Protein AF-A0A926GEJ5-F1 (afdb_monomer_lite)

pLDDT: mean 74.88, std 19.46, range [29.36, 96.56]

Radius of gyration: 25.31 Å; chains: 1; bounding box: 66×84×63 Å

Structure (mmCIF, N/CA/C/O backbone):
data_AF-A0A926GEJ5-F1
#
_entry.id   AF-A0A926GEJ5-F1
#
loop_
_atom_site.group_PDB
_atom_site.id
_atom_site.type_symbol
_atom_site.label_atom_id
_atom_site.label_alt_id
_atom_site.label_comp_id
_atom_site.label_asym_id
_atom_site.label_entity_id
_atom_site.label_seq_id
_atom_site.pdbx_PDB_ins_code
_atom_site.Cartn_x
_atom_site.Cartn_y
_atom_site.Cartn_z
_atom_site.occupancy
_atom_site.B_iso_or_equiv
_atom_site.auth_seq_id
_atom_site.auth_comp_id
_atom_site.auth_asym_id
_atom_site.auth_atom_id
_atom_site.pdbx_PDB_model_num
ATOM 1 N N . MET A 1 1 ? 44.994 68.446 -45.455 1.00 39.69 1 MET A N 1
ATOM 2 C CA . MET A 1 1 ? 44.021 68.054 -44.410 1.00 39.69 1 MET A CA 1
ATOM 3 C C . MET A 1 1 ? 43.366 66.765 -44.898 1.00 39.69 1 MET A C 1
ATOM 5 O O . MET A 1 1 ? 42.563 66.841 -45.810 1.00 39.69 1 MET A O 1
ATOM 9 N N . ILE A 1 2 ? 43.992 65.594 -44.738 1.00 43.41 2 ILE A N 1
ATOM 10 C CA . ILE A 1 2 ? 44.041 64.672 -43.577 1.00 43.41 2 ILE A CA 1
ATOM 11 C C . ILE A 1 2 ? 42.650 64.232 -43.103 1.00 43.41 2 ILE A C 1
ATOM 13 O O . ILE A 1 2 ? 41.919 65.027 -42.527 1.00 43.41 2 ILE A O 1
ATOM 17 N N . GLY A 1 3 ? 42.368 62.938 -43.282 1.00 40.62 3 GLY A N 1
ATOM 18 C CA . GLY A 1 3 ? 41.275 62.212 -42.636 1.00 40.62 3 GLY A CA 1
ATOM 19 C C . GLY A 1 3 ? 41.154 60.785 -43.173 1.00 40.62 3 GLY A C 1
ATOM 20 O O . GLY A 1 3 ? 40.282 60.521 -43.989 1.00 40.62 3 GLY A O 1
ATOM 21 N N . ARG A 1 4 ? 42.077 59.890 -42.778 1.00 52.66 4 ARG A N 1
ATOM 22 C CA . ARG A 1 4 ? 42.023 58.444 -43.068 1.00 52.66 4 ARG A CA 1
ATOM 23 C C . ARG A 1 4 ? 41.157 57.738 -42.029 1.00 52.66 4 ARG A C 1
ATOM 25 O O . ARG A 1 4 ? 41.288 57.996 -40.836 1.00 52.66 4 ARG A O 1
ATOM 32 N N . GLU A 1 5 ? 40.338 56.822 -42.523 1.00 52.31 5 GLU A N 1
ATOM 33 C CA . GLU A 1 5 ? 39.535 55.863 -41.773 1.00 52.31 5 GLU A CA 1
ATOM 34 C C . GLU A 1 5 ? 40.408 54.879 -40.976 1.00 52.31 5 GLU A C 1
ATOM 36 O O . GLU A 1 5 ? 41.419 54.385 -41.482 1.00 52.31 5 GLU A O 1
ATOM 41 N N . ILE A 1 6 ? 39.992 54.563 -39.745 1.00 60.97 6 ILE A N 1
ATOM 42 C CA . ILE A 1 6 ? 40.449 53.400 -38.973 1.00 60.97 6 ILE A CA 1
ATOM 43 C C . ILE A 1 6 ? 39.214 52.784 -38.318 1.00 60.97 6 ILE A C 1
ATOM 45 O O . ILE A 1 6 ? 38.405 53.474 -37.698 1.00 60.97 6 ILE A O 1
ATOM 49 N N . GLY A 1 7 ? 39.060 51.482 -38.540 1.00 42.62 7 GLY A N 1
ATOM 50 C CA . GLY A 1 7 ? 37.878 50.710 -38.217 1.00 42.62 7 GLY A CA 1
ATOM 51 C C . GLY A 1 7 ? 37.821 50.163 -36.792 1.00 42.62 7 GLY A C 1
ATOM 52 O O . GLY A 1 7 ? 38.824 50.034 -36.100 1.00 42.62 7 GLY A O 1
ATOM 53 N N . TRP A 1 8 ? 36.585 49.821 -36.431 1.00 43.28 8 TRP A N 1
ATOM 54 C CA . TRP A 1 8 ? 36.134 48.571 -35.815 1.00 43.28 8 TRP A CA 1
ATOM 55 C C . TRP A 1 8 ? 36.928 47.985 -34.640 1.00 43.28 8 TRP A C 1
ATOM 57 O O . TRP A 1 8 ? 37.948 47.327 -34.813 1.00 43.28 8 TRP A O 1
ATOM 67 N N . GLY A 1 9 ? 36.259 48.004 -33.483 1.00 43.53 9 GLY A N 1
ATOM 68 C CA . GLY A 1 9 ? 36.080 46.790 -32.687 1.00 43.53 9 GLY A CA 1
ATOM 69 C C . GLY A 1 9 ? 36.711 46.815 -31.300 1.00 43.53 9 GLY A C 1
ATOM 70 O O . GLY A 1 9 ? 37.915 46.654 -31.176 1.00 43.53 9 GLY A O 1
ATOM 71 N N . ALA A 1 10 ? 35.872 46.918 -30.264 1.00 49.03 10 ALA A N 1
ATOM 72 C CA . ALA A 1 10 ? 35.869 45.988 -29.126 1.00 49.03 10 ALA A CA 1
ATOM 73 C C . ALA A 1 10 ? 34.824 46.406 -28.072 1.00 49.03 10 ALA A C 1
ATOM 75 O O . ALA A 1 10 ? 35.024 47.330 -27.292 1.00 49.03 10 ALA A O 1
ATOM 76 N N . LEU A 1 11 ? 33.708 45.673 -28.086 1.00 46.78 11 LEU A N 1
ATOM 77 C CA . LEU A 1 11 ? 33.042 45.065 -26.928 1.00 46.78 11 LEU A CA 1
ATOM 78 C C . LEU A 1 11 ? 32.827 45.930 -25.672 1.00 46.78 11 LEU A C 1
ATOM 80 O O . LEU A 1 11 ? 33.598 45.910 -24.716 1.00 46.78 11 LEU A O 1
ATOM 84 N N . ALA A 1 12 ? 31.643 46.537 -25.626 1.00 52.66 12 ALA A N 1
ATOM 85 C CA . ALA A 1 12 ? 30.880 46.655 -24.394 1.00 52.66 12 ALA A CA 1
ATOM 86 C C . ALA A 1 12 ? 30.281 45.287 -24.023 1.00 52.66 12 ALA A C 1
ATOM 88 O O . ALA A 1 12 ? 29.716 44.625 -24.891 1.00 52.66 12 ALA A O 1
ATOM 89 N N . ALA A 1 13 ? 30.375 44.897 -22.749 1.00 49.06 13 ALA A N 1
ATOM 90 C CA . ALA A 1 13 ? 29.252 44.395 -21.945 1.00 49.06 13 ALA A CA 1
ATOM 91 C C . ALA A 1 13 ? 29.763 43.820 -20.614 1.00 49.06 13 ALA A C 1
ATOM 93 O O . ALA A 1 13 ? 30.187 42.669 -20.525 1.00 49.06 13 ALA A O 1
ATOM 94 N N . LEU A 1 14 ? 29.642 44.620 -19.552 1.00 49.28 14 LEU A N 1
ATOM 95 C CA . LEU A 1 14 ? 29.438 44.091 -18.209 1.00 49.28 14 LEU A CA 1
ATOM 96 C C . LEU A 1 14 ? 28.161 43.237 -18.222 1.00 49.28 14 LEU A C 1
ATOM 98 O O . LEU A 1 14 ? 27.079 43.754 -18.488 1.00 49.28 14 LEU A O 1
ATOM 102 N N . THR A 1 15 ? 28.266 41.962 -17.863 1.00 55.50 15 THR A N 1
ATOM 103 C CA . THR A 1 15 ? 27.130 41.201 -17.330 1.00 55.50 15 THR A CA 1
ATOM 104 C C . THR A 1 15 ? 27.566 40.522 -16.043 1.00 55.50 15 THR A C 1
ATOM 106 O O . THR A 1 15 ? 28.230 39.491 -16.028 1.00 55.50 15 THR A O 1
ATOM 109 N N . VAL A 1 16 ? 27.189 41.155 -14.934 1.00 51.38 16 VAL A N 1
ATOM 110 C CA . VAL A 1 16 ? 27.143 40.536 -13.613 1.00 51.38 16 VAL A CA 1
ATOM 111 C C . VAL A 1 16 ? 25.979 39.548 -13.648 1.00 51.38 16 VAL A C 1
ATOM 113 O O . VAL A 1 16 ? 24.830 39.938 -13.463 1.00 51.38 16 VAL A O 1
ATOM 116 N N . LEU A 1 17 ? 26.255 38.273 -13.922 1.00 47.97 17 LEU A N 1
ATOM 117 C CA . LEU A 1 17 ? 25.324 37.206 -13.567 1.00 47.97 17 LEU A CA 1
ATOM 118 C C . LEU A 1 17 ? 25.727 36.662 -12.200 1.00 47.97 17 LEU A C 1
ATOM 120 O O . LEU A 1 17 ? 26.582 35.789 -12.069 1.00 47.97 17 LEU A O 1
ATOM 124 N N . ALA A 1 18 ? 25.059 37.193 -11.177 1.00 49.72 18 ALA A N 1
ATOM 125 C CA . ALA A 1 18 ? 24.851 36.500 -9.919 1.00 49.72 18 ALA A CA 1
ATOM 126 C C . ALA A 1 18 ? 24.032 35.229 -10.207 1.00 49.72 18 ALA A C 1
ATOM 128 O O . ALA A 1 18 ? 22.803 35.225 -10.176 1.00 49.72 18 ALA A O 1
ATOM 129 N N . GLY A 1 19 ? 24.728 34.150 -10.554 1.00 38.59 19 GLY A N 1
ATOM 130 C CA . GLY A 1 19 ? 24.160 32.814 -10.614 1.00 38.59 19 GLY A CA 1
ATOM 131 C C . GLY A 1 19 ? 24.013 32.288 -9.197 1.00 38.59 19 GLY A C 1
ATOM 132 O O . GLY A 1 19 ? 24.981 31.824 -8.601 1.00 38.59 19 GLY A O 1
ATOM 133 N N . CYS A 1 20 ? 22.801 32.400 -8.660 1.00 45.66 20 CYS A N 1
ATOM 134 C CA . CYS A 1 20 ? 22.343 31.709 -7.467 1.00 45.66 20 CYS A CA 1
ATOM 135 C C . CYS A 1 20 ? 22.654 30.211 -7.627 1.00 45.66 20 CYS A C 1
ATOM 137 O O . CYS A 1 20 ? 21.956 29.491 -8.340 1.00 45.66 20 CYS A O 1
ATOM 139 N N . GLY A 1 21 ? 23.748 29.755 -7.017 1.00 35.69 21 GLY A N 1
ATOM 140 C CA . GLY A 1 21 ? 24.034 28.341 -6.864 1.00 35.69 21 GLY A CA 1
ATOM 141 C C . GLY A 1 21 ? 22.988 27.771 -5.925 1.00 35.69 21 GLY A C 1
ATOM 142 O O . GLY A 1 21 ? 23.168 27.789 -4.711 1.00 35.69 21 GLY A O 1
ATOM 143 N N . SER A 1 22 ? 21.867 27.304 -6.474 1.00 40.12 22 SER A N 1
ATOM 144 C CA . SER A 1 22 ? 20.986 26.418 -5.738 1.00 40.12 22 SER A CA 1
ATOM 145 C C . SER A 1 22 ? 21.827 25.203 -5.379 1.00 40.12 22 SER A C 1
ATOM 147 O O . SER A 1 22 ? 22.144 24.381 -6.244 1.00 40.12 22 SER A O 1
ATOM 149 N N . THR A 1 23 ? 22.209 25.103 -4.111 1.00 37.38 23 THR A N 1
ATOM 150 C CA . THR A 1 23 ? 22.649 23.867 -3.478 1.00 37.38 23 THR A CA 1
ATOM 151 C C . THR A 1 23 ? 21.455 22.921 -3.517 1.00 37.38 23 THR A C 1
ATOM 153 O O . THR A 1 23 ? 20.739 22.732 -2.540 1.00 37.38 23 THR A O 1
ATOM 156 N N . GLY A 1 24 ? 21.175 22.383 -4.703 1.00 37.53 24 GLY A N 1
ATOM 157 C CA . GLY A 1 24 ? 20.354 21.209 -4.860 1.00 37.53 24 GLY A CA 1
ATOM 158 C C . GLY A 1 24 ? 21.128 20.123 -4.152 1.00 37.53 24 GLY A C 1
ATOM 159 O O . GLY A 1 24 ? 22.115 19.615 -4.681 1.00 37.53 24 GLY A O 1
ATOM 160 N N . THR A 1 25 ? 20.727 19.825 -2.923 1.00 33.03 25 THR A N 1
ATOM 161 C CA . THR A 1 25 ? 21.053 18.572 -2.271 1.00 33.03 25 THR A CA 1
ATOM 162 C C . THR A 1 25 ? 20.589 17.479 -3.224 1.00 33.03 25 THR A C 1
ATOM 164 O O . THR A 1 25 ? 19.424 17.085 -3.248 1.00 33.03 25 THR A O 1
ATOM 167 N N . GLN A 1 26 ? 21.501 17.023 -4.087 1.00 35.12 26 GLN A N 1
ATOM 168 C CA . GLN A 1 26 ? 21.355 15.748 -4.753 1.00 35.12 26 GLN A CA 1
ATOM 169 C C . GLN A 1 26 ? 21.268 14.752 -3.611 1.00 35.12 26 GLN A C 1
ATOM 171 O O . GLN A 1 26 ? 22.256 14.455 -2.943 1.00 35.12 26 GLN A O 1
ATOM 176 N N . SER A 1 27 ? 20.041 14.332 -3.316 1.00 36.22 27 SER A N 1
ATOM 177 C CA . SER A 1 27 ? 19.782 13.170 -2.493 1.00 36.22 27 SER A CA 1
ATOM 178 C C . SER A 1 27 ? 20.561 12.043 -3.153 1.00 36.22 27 SER A C 1
ATOM 180 O O . SER A 1 27 ? 20.195 11.567 -4.230 1.00 36.22 27 SER A O 1
ATOM 182 N N . VAL A 1 28 ? 21.710 11.715 -2.563 1.00 30.73 28 VAL A N 1
ATOM 183 C CA . VAL A 1 28 ? 22.515 10.568 -2.947 1.00 30.73 28 VAL A CA 1
ATOM 184 C C . VAL A 1 28 ? 21.667 9.358 -2.580 1.00 30.73 28 VAL A C 1
ATOM 186 O O . VAL A 1 28 ? 21.742 8.826 -1.478 1.00 30.73 28 VAL A O 1
ATOM 189 N N . ASN A 1 29 ? 20.784 8.977 -3.500 1.00 37.16 29 ASN A N 1
ATOM 190 C CA . ASN A 1 29 ? 20.147 7.677 -3.525 1.00 37.16 29 ASN A CA 1
ATOM 191 C C . ASN A 1 29 ? 21.272 6.682 -3.799 1.00 37.16 29 ASN A C 1
ATOM 193 O O . ASN A 1 29 ? 21.549 6.357 -4.953 1.00 37.16 29 ASN A O 1
ATOM 197 N N . THR A 1 30 ? 21.974 6.245 -2.755 1.00 29.36 30 THR A N 1
ATOM 198 C CA . THR A 1 30 ? 22.807 5.054 -2.855 1.00 29.36 30 THR A CA 1
ATOM 199 C C . THR A 1 30 ? 21.876 3.910 -3.257 1.00 29.36 30 THR A C 1
ATOM 201 O O . THR A 1 30 ? 20.928 3.610 -2.527 1.00 29.36 30 THR A O 1
ATOM 204 N N . PRO A 1 31 ? 22.065 3.298 -4.438 1.00 33.34 31 PRO A N 1
ATOM 205 C CA . PRO A 1 31 ? 21.241 2.172 -4.831 1.00 33.34 31 PRO A CA 1
ATOM 206 C C . PRO A 1 31 ? 21.507 1.039 -3.842 1.00 33.34 31 PRO A C 1
ATOM 208 O O . PRO A 1 31 ? 22.613 0.502 -3.789 1.00 33.34 31 PRO A O 1
ATOM 211 N N . VAL A 1 32 ? 20.495 0.665 -3.056 1.00 38.34 32 VAL A N 1
ATOM 212 C CA . VAL A 1 32 ? 20.529 -0.610 -2.341 1.00 38.34 32 VAL A CA 1
ATOM 213 C C . VAL A 1 32 ? 20.489 -1.681 -3.425 1.00 38.34 32 VAL A C 1
ATOM 215 O O . VAL A 1 32 ? 19.497 -1.824 -4.147 1.00 38.34 32 VAL A O 1
ATOM 218 N N . ALA A 1 33 ? 21.627 -2.341 -3.623 1.00 31.06 33 ALA A N 1
ATOM 219 C CA . ALA A 1 33 ? 21.781 -3.385 -4.614 1.00 31.06 33 ALA A CA 1
ATOM 220 C C . ALA A 1 33 ? 20.901 -4.581 -4.231 1.00 31.06 33 ALA A C 1
ATOM 222 O O . ALA A 1 33 ? 21.067 -5.171 -3.166 1.00 31.06 33 ALA A O 1
ATOM 223 N N . GLY A 1 34 ? 19.986 -4.937 -5.131 1.00 37.53 34 GLY A N 1
ATOM 224 C CA . GLY A 1 34 ? 19.219 -6.172 -5.077 1.00 37.53 34 GLY A CA 1
ATOM 225 C C . GLY A 1 34 ? 17.745 -5.939 -4.782 1.00 37.53 34 GLY A C 1
ATOM 226 O O . GLY A 1 34 ? 17.374 -5.337 -3.776 1.00 37.53 34 GLY A O 1
ATOM 227 N N . ALA A 1 35 ? 16.888 -6.515 -5.629 1.00 48.00 35 ALA A N 1
ATOM 228 C CA . ALA A 1 35 ? 15.581 -6.965 -5.174 1.00 48.00 35 ALA A CA 1
ATOM 229 C C . ALA A 1 35 ? 15.781 -7.658 -3.821 1.00 48.00 35 ALA A C 1
ATOM 231 O O . ALA A 1 35 ? 16.548 -8.618 -3.739 1.00 48.00 35 ALA A O 1
ATOM 232 N N . SER A 1 36 ? 15.158 -7.150 -2.758 1.00 58.19 36 SER A N 1
ATOM 233 C CA . SER A 1 36 ? 15.308 -7.776 -1.452 1.00 58.19 36 SER A CA 1
ATOM 234 C C . SER A 1 36 ? 14.684 -9.167 -1.548 1.00 58.19 36 SER A C 1
ATOM 236 O O . SER A 1 36 ? 13.463 -9.317 -1.673 1.00 58.19 36 SER A O 1
ATOM 238 N N . THR A 1 37 ? 15.525 -10.202 -1.558 1.00 60.69 37 THR A N 1
ATOM 239 C CA . THR A 1 37 ? 15.094 -11.604 -1.484 1.00 60.69 37 THR A CA 1
ATOM 240 C C . THR A 1 37 ? 14.195 -11.799 -0.265 1.00 60.69 37 THR A C 1
A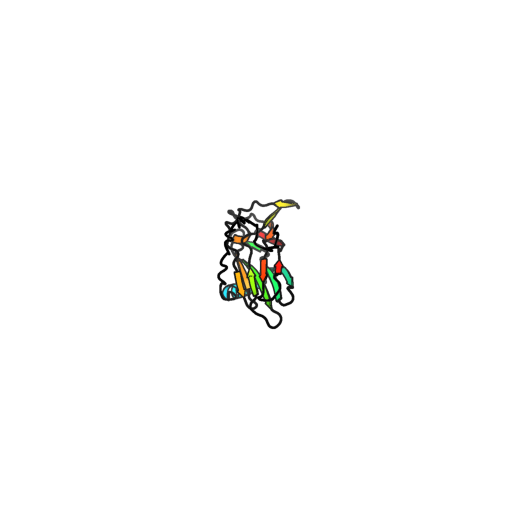TOM 242 O O . THR A 1 37 ? 13.185 -12.493 -0.348 1.00 60.69 37 THR A O 1
ATOM 245 N N . THR A 1 38 ? 14.479 -11.066 0.814 1.00 73.62 38 THR A N 1
ATOM 246 C CA . THR A 1 38 ? 13.657 -10.963 2.021 1.00 73.62 38 THR A CA 1
ATOM 247 C C . THR A 1 38 ? 12.269 -10.382 1.744 1.00 73.62 38 THR A C 1
ATOM 249 O O . THR A 1 38 ? 11.278 -10.985 2.144 1.00 73.62 38 THR A O 1
ATOM 252 N N . ALA A 1 39 ? 12.155 -9.261 1.020 1.00 77.94 39 ALA A N 1
ATOM 253 C CA . ALA A 1 39 ? 10.852 -8.670 0.687 1.00 77.94 39 ALA A CA 1
ATOM 254 C C . ALA A 1 39 ? 10.024 -9.580 -0.232 1.00 77.94 39 ALA A C 1
ATOM 256 O O . ALA A 1 39 ? 8.807 -9.672 -0.090 1.00 77.94 39 ALA A O 1
ATOM 257 N N . SER A 1 40 ? 10.685 -10.294 -1.145 1.00 83.06 40 SER A N 1
ATOM 258 C CA . SER A 1 40 ? 10.029 -11.259 -2.033 1.00 83.06 40 SER A CA 1
ATOM 259 C C . SER A 1 40 ? 9.536 -12.497 -1.270 1.00 83.06 40 SER A C 1
ATOM 261 O O . SER A 1 40 ? 8.420 -12.959 -1.506 1.00 83.06 40 SER A O 1
ATOM 263 N N . ALA A 1 41 ? 10.328 -13.016 -0.327 1.00 84.25 41 ALA A N 1
ATOM 264 C CA . ALA A 1 41 ? 9.928 -14.120 0.546 1.00 84.25 41 ALA A CA 1
ATOM 265 C C . ALA A 1 41 ? 8.767 -13.724 1.472 1.00 84.25 41 ALA A C 1
ATOM 267 O O . ALA A 1 41 ? 7.781 -14.455 1.550 1.00 84.25 41 ALA A O 1
ATOM 268 N N . ALA A 1 42 ? 8.844 -12.544 2.098 1.00 86.06 42 ALA A N 1
ATOM 269 C CA . ALA A 1 42 ? 7.780 -12.002 2.942 1.00 86.06 42 ALA A CA 1
ATOM 270 C C . ALA A 1 42 ? 6.478 -11.810 2.150 1.00 86.06 42 ALA A C 1
ATOM 272 O O . ALA A 1 42 ? 5.425 -12.284 2.563 1.00 86.06 42 ALA A O 1
A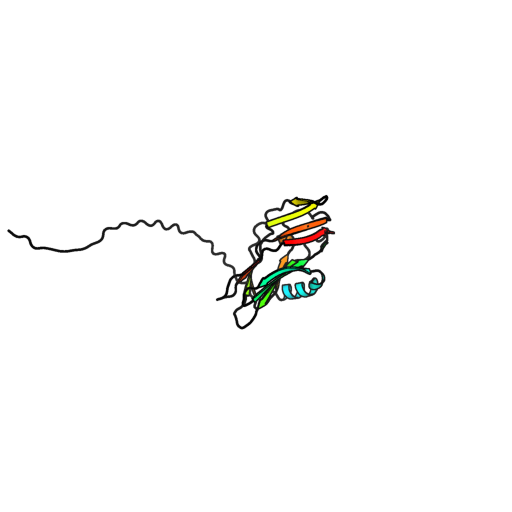TOM 273 N N . PHE A 1 43 ? 6.561 -11.230 0.950 1.00 88.38 43 PHE A N 1
ATOM 274 C CA . PHE A 1 43 ? 5.409 -11.090 0.063 1.00 88.38 43 PHE A CA 1
ATOM 275 C C . PHE A 1 43 ? 4.746 -12.432 -0.264 1.00 88.38 43 PHE A C 1
ATOM 277 O O . PHE A 1 43 ? 3.521 -12.538 -0.238 1.00 88.38 43 PHE A O 1
ATOM 284 N N . ASN A 1 44 ? 5.537 -13.463 -0.577 1.00 89.38 44 ASN A N 1
ATOM 285 C CA . ASN A 1 44 ? 5.001 -14.789 -0.877 1.00 89.38 44 ASN A CA 1
ATOM 286 C C . ASN A 1 44 ? 4.352 -15.438 0.355 1.00 89.38 44 ASN A C 1
ATOM 288 O O . ASN A 1 44 ? 3.314 -16.084 0.213 1.00 89.38 44 ASN A O 1
ATOM 292 N N . ALA A 1 45 ? 4.925 -15.238 1.545 1.00 89.50 45 ALA A N 1
ATOM 293 C CA . ALA A 1 45 ? 4.362 -15.721 2.803 1.00 89.50 45 ALA A CA 1
ATOM 294 C C . ALA A 1 45 ? 3.029 -15.028 3.142 1.00 89.50 45 ALA A C 1
ATOM 296 O O . ALA A 1 45 ? 2.066 -15.687 3.531 1.00 89.50 45 ALA A O 1
ATOM 297 N N . GLU A 1 46 ? 2.941 -13.715 2.928 1.00 89.62 46 GLU A N 1
ATOM 298 C CA . GLU A 1 46 ? 1.765 -12.899 3.258 1.00 89.62 46 GLU A CA 1
ATOM 299 C C . GLU A 1 46 ? 0.697 -12.891 2.156 1.00 89.62 46 GLU A C 1
ATOM 301 O O . GLU A 1 46 ? -0.420 -12.423 2.372 1.00 89.62 46 GLU A O 1
ATOM 306 N N . ARG A 1 47 ? 0.996 -13.449 0.975 1.00 88.12 47 ARG A N 1
ATOM 307 C CA . ARG A 1 47 ? 0.215 -13.291 -0.263 1.00 88.12 47 ARG A CA 1
ATOM 308 C C . ARG A 1 47 ? -1.293 -13.501 -0.113 1.00 88.12 47 ARG A C 1
ATOM 310 O O . ARG A 1 47 ? -2.057 -12.822 -0.793 1.00 88.12 47 ARG A O 1
ATOM 317 N N . ARG A 1 48 ? -1.720 -14.435 0.743 1.00 89.62 48 ARG A N 1
ATOM 318 C CA . ARG A 1 48 ? -3.140 -14.765 0.969 1.00 89.62 48 ARG A CA 1
ATOM 319 C C . ARG A 1 48 ? -3.918 -13.665 1.700 1.00 89.62 48 ARG A C 1
ATOM 321 O O . ARG A 1 48 ? -5.131 -13.607 1.549 1.00 89.62 48 ARG A O 1
ATOM 328 N N . GLY A 1 49 ? -3.241 -12.819 2.476 1.00 89.25 49 GLY A N 1
ATOM 329 C CA . GLY A 1 49 ? -3.843 -11.705 3.217 1.00 89.25 49 GLY A CA 1
ATOM 330 C C . GLY A 1 49 ? -3.763 -10.357 2.496 1.00 89.25 49 GLY A C 1
ATOM 331 O O . GLY A 1 49 ? -4.256 -9.355 3.015 1.00 89.25 49 GLY A O 1
ATOM 332 N N . LEU A 1 50 ? -3.139 -10.314 1.315 1.00 93.56 50 LEU A N 1
ATOM 333 C CA . LEU A 1 50 ? -2.914 -9.086 0.561 1.00 93.56 50 LEU A CA 1
ATOM 334 C C . LEU A 1 50 ? -3.972 -8.894 -0.530 1.00 93.56 50 LEU A C 1
ATOM 336 O O . LEU A 1 50 ? -4.249 -9.792 -1.323 1.00 93.56 50 LEU A O 1
ATOM 340 N N . SER A 1 51 ? -4.489 -7.673 -0.630 1.00 94.12 51 SER A N 1
ATOM 341 C CA . SER A 1 51 ? -5.296 -7.206 -1.758 1.00 94.12 51 SER A CA 1
ATOM 342 C C . SER A 1 51 ? -4.446 -6.460 -2.775 1.00 94.12 51 SER A C 1
ATOM 344 O O . SER A 1 51 ? -3.438 -5.846 -2.430 1.00 94.12 51 SER A O 1
ATOM 346 N N . HIS A 1 52 ? -4.857 -6.511 -4.039 1.00 94.62 52 HIS A N 1
ATOM 347 C CA . HIS A 1 52 ? -4.276 -5.706 -5.107 1.00 94.62 52 HIS A CA 1
ATOM 348 C C . HIS A 1 52 ? -4.936 -4.324 -5.114 1.00 94.62 52 HIS A C 1
ATOM 350 O O . HIS A 1 52 ? -6.137 -4.224 -5.354 1.00 94.62 52 HIS A O 1
ATOM 356 N N . ILE A 1 53 ? -4.162 -3.276 -4.829 1.00 93.69 53 ILE A N 1
ATOM 357 C CA . ILE A 1 53 ? -4.673 -1.913 -4.593 1.00 93.69 53 ILE A CA 1
ATOM 358 C C . ILE A 1 53 ? -4.266 -0.908 -5.676 1.00 93.69 53 ILE A C 1
ATOM 360 O O . ILE A 1 53 ? -4.718 0.235 -5.668 1.00 93.69 53 ILE A O 1
ATOM 364 N N . GLY A 1 54 ? -3.413 -1.305 -6.620 1.00 92.62 54 GLY A N 1
ATOM 365 C CA . GLY A 1 54 ? -3.026 -0.441 -7.726 1.00 92.62 54 GLY A CA 1
ATOM 366 C C . GLY A 1 54 ? -2.183 -1.161 -8.764 1.00 92.62 54 GLY A C 1
ATOM 367 O O . GLY A 1 54 ? -1.360 -2.001 -8.420 1.00 92.62 54 GLY A O 1
ATOM 368 N N . LEU A 1 55 ? -2.378 -0.788 -10.027 1.00 93.75 55 LEU A N 1
ATOM 369 C CA . LEU A 1 55 ? -1.631 -1.304 -11.168 1.00 93.75 55 LEU A CA 1
ATOM 370 C C . LEU A 1 55 ? -1.283 -0.159 -12.113 1.00 93.75 55 LEU A C 1
ATOM 372 O O . LEU A 1 55 ? -2.105 0.729 -12.352 1.00 93.75 55 LEU A O 1
ATOM 376 N N . ARG A 1 56 ? -0.076 -0.186 -12.677 1.00 92.38 56 ARG A N 1
ATOM 377 C CA . ARG A 1 56 ? 0.345 0.756 -13.716 1.00 92.38 56 ARG A CA 1
ATOM 378 C C . ARG A 1 56 ? 1.200 0.059 -14.763 1.00 92.38 56 ARG A C 1
ATOM 380 O O . ARG A 1 56 ? 2.237 -0.508 -14.431 1.00 92.38 56 ARG A O 1
ATOM 387 N N . ASP A 1 57 ? 0.780 0.148 -16.021 1.00 90.94 57 ASP A N 1
ATOM 388 C CA . ASP A 1 57 ? 1.606 -0.241 -17.162 1.00 90.94 57 ASP A CA 1
ATOM 389 C C . ASP A 1 57 ? 2.532 0.919 -17.567 1.00 90.94 57 ASP A C 1
ATOM 391 O O . ASP A 1 57 ? 2.108 2.078 -17.633 1.00 90.94 57 ASP A O 1
ATOM 395 N N . CYS A 1 58 ? 3.805 0.598 -17.782 1.00 87.88 58 CYS A N 1
ATOM 396 C CA . CYS A 1 58 ? 4.904 1.514 -18.076 1.00 87.88 58 CYS A CA 1
ATOM 397 C C . CYS A 1 58 ? 5.573 1.200 -19.422 1.00 87.88 58 CYS A C 1
ATOM 399 O O . CYS A 1 58 ? 6.716 1.599 -19.671 1.00 87.88 58 CYS A O 1
ATOM 401 N N . GLY A 1 59 ? 4.888 0.437 -20.277 1.00 87.19 59 GLY A N 1
ATOM 402 C CA . GLY A 1 59 ? 5.332 0.010 -21.599 1.00 87.19 59 GLY A CA 1
ATOM 403 C C . GLY A 1 59 ? 6.279 -1.187 -21.537 1.00 87.19 59 GLY A C 1
ATOM 404 O O . GLY A 1 59 ? 5.945 -2.278 -21.979 1.00 87.19 59 GLY A O 1
ATOM 405 N N . SER A 1 60 ? 7.473 -1.003 -20.966 1.00 84.69 60 SER A N 1
ATOM 406 C CA . SER A 1 60 ? 8.491 -2.071 -20.862 1.00 84.69 60 SER A CA 1
ATOM 407 C C . SER A 1 60 ? 8.500 -2.787 -19.503 1.00 84.69 60 SER A C 1
ATOM 409 O O . SER A 1 60 ? 9.298 -3.696 -19.250 1.00 84.69 60 SER A O 1
ATOM 411 N N . TYR A 1 61 ? 7.631 -2.362 -18.591 1.00 85.56 61 TYR A N 1
ATOM 412 C CA . TYR A 1 61 ? 7.384 -3.002 -17.307 1.00 85.56 61 TYR A CA 1
ATOM 413 C C . TYR A 1 61 ? 5.994 -2.646 -16.789 1.00 85.56 61 TYR A C 1
ATOM 415 O O . TYR A 1 61 ? 5.371 -1.702 -17.263 1.00 85.56 61 TYR A O 1
ATOM 423 N N . ARG A 1 62 ? 5.541 -3.380 -15.778 1.00 88.88 62 ARG A N 1
ATOM 424 C CA . ARG A 1 62 ? 4.319 -3.122 -15.025 1.00 88.88 62 ARG A CA 1
ATOM 425 C C . ARG A 1 62 ? 4.627 -3.035 -13.541 1.00 88.88 62 ARG A C 1
ATOM 427 O O . ARG A 1 62 ? 5.487 -3.760 -13.044 1.00 88.88 62 ARG A O 1
ATOM 434 N N . LEU A 1 63 ? 3.921 -2.158 -12.847 1.00 90.44 63 LEU A N 1
ATOM 435 C CA . LEU A 1 63 ? 3.941 -2.041 -11.398 1.00 90.44 63 LEU A CA 1
ATOM 436 C C . LEU A 1 63 ? 2.617 -2.546 -10.839 1.00 90.44 63 LEU A C 1
ATOM 438 O O . LEU A 1 63 ? 1.571 -2.038 -11.234 1.00 90.44 63 LEU A O 1
ATOM 442 N N . ASP A 1 64 ? 2.685 -3.484 -9.900 1.00 92.00 64 ASP A N 1
ATOM 443 C CA . ASP A 1 64 ? 1.537 -3.956 -9.128 1.00 92.00 64 ASP A CA 1
ATOM 444 C C . ASP A 1 64 ? 1.780 -3.637 -7.651 1.00 92.00 64 ASP A C 1
ATOM 446 O O . ASP A 1 64 ? 2.880 -3.853 -7.129 1.00 92.00 64 ASP A O 1
ATOM 450 N N . LEU A 1 65 ? 0.756 -3.133 -6.971 1.00 92.81 65 LEU A N 1
ATOM 451 C CA . LEU A 1 65 ? 0.828 -2.753 -5.569 1.00 92.81 65 LEU A CA 1
ATOM 452 C C . LEU A 1 65 ? -0.155 -3.556 -4.726 1.00 92.81 65 LEU A C 1
ATOM 454 O O . LEU A 1 65 ? -1.335 -3.683 -5.063 1.00 92.81 65 LEU A O 1
ATOM 458 N N . PHE A 1 66 ? 0.332 -4.066 -3.600 1.00 93.75 66 PHE A N 1
ATOM 459 C CA . PHE A 1 66 ? -0.422 -4.927 -2.708 1.00 93.75 66 PHE A CA 1
ATOM 460 C C . PHE A 1 66 ? -0.370 -4.429 -1.269 1.00 93.75 66 PHE A C 1
ATOM 462 O O . PHE A 1 66 ? 0.687 -4.017 -0.800 1.00 93.75 66 PHE A O 1
ATOM 469 N N . ALA A 1 67 ? -1.494 -4.510 -0.564 1.00 93.38 67 ALA A N 1
ATOM 470 C CA . ALA A 1 67 ? -1.583 -4.158 0.851 1.00 93.38 67 ALA A CA 1
ATOM 471 C C . ALA A 1 67 ? -2.571 -5.075 1.593 1.00 93.38 67 ALA A C 1
ATOM 473 O O . ALA A 1 67 ? -3.506 -5.591 0.965 1.00 93.38 67 ALA A O 1
ATOM 474 N N . PRO A 1 68 ? -2.404 -5.286 2.910 1.00 93.25 68 PRO A N 1
ATOM 475 C CA . PRO A 1 68 ? -3.326 -6.100 3.698 1.00 93.25 68 PRO A CA 1
ATOM 476 C C . PRO A 1 68 ? -4.753 -5.551 3.691 1.00 93.25 68 PRO A C 1
ATOM 478 O O . PRO A 1 68 ? -4.963 -4.345 3.722 1.00 93.25 68 PRO A O 1
ATOM 481 N N . THR A 1 69 ? -5.762 -6.416 3.690 1.00 92.75 69 THR A N 1
ATOM 482 C CA . THR A 1 69 ? -7.167 -5.971 3.825 1.00 92.75 69 THR A CA 1
ATOM 483 C C . THR A 1 69 ? -7.595 -5.767 5.273 1.00 92.75 69 THR A C 1
ATOM 485 O O . THR A 1 69 ? -8.603 -5.115 5.537 1.00 92.75 69 THR A O 1
ATOM 488 N N . ARG A 1 70 ? -6.866 -6.383 6.205 1.00 91.88 70 ARG A N 1
ATOM 489 C CA . ARG A 1 70 ? -7.173 -6.437 7.633 1.00 91.88 70 ARG A CA 1
ATOM 490 C C . ARG A 1 70 ? -5.910 -6.115 8.414 1.00 91.88 70 ARG A C 1
ATOM 492 O O . ARG A 1 70 ? -4.856 -6.666 8.103 1.00 91.88 70 ARG A O 1
ATOM 499 N N . LEU A 1 71 ? -6.032 -5.248 9.408 1.00 90.44 71 LEU A N 1
ATOM 500 C CA . LEU A 1 71 ? -4.987 -4.948 10.377 1.00 90.44 71 LEU A CA 1
ATOM 501 C C . LEU A 1 71 ? -5.483 -5.332 11.763 1.00 90.44 71 LEU A C 1
ATOM 503 O O . LEU A 1 71 ? -6.623 -5.046 12.121 1.00 90.44 71 LEU A O 1
ATOM 507 N N . ASN A 1 72 ? -4.611 -5.954 12.546 1.00 88.44 72 ASN A N 1
ATOM 508 C CA . ASN A 1 72 ? -4.924 -6.288 13.925 1.00 88.44 72 ASN A CA 1
ATOM 509 C C . ASN A 1 72 ? -4.702 -5.063 14.819 1.00 88.44 72 ASN A C 1
ATOM 511 O O . ASN A 1 72 ? -3.620 -4.481 14.789 1.00 88.44 72 ASN A O 1
ATOM 515 N N . THR A 1 73 ? -5.680 -4.710 15.650 1.00 81.81 73 THR A N 1
ATOM 516 C CA . THR A 1 73 ? -5.620 -3.569 16.577 1.00 81.81 73 THR A CA 1
ATOM 517 C C . THR A 1 73 ? -4.378 -3.556 17.473 1.00 81.81 73 THR A C 1
ATOM 519 O O . THR A 1 73 ? -3.817 -2.485 17.702 1.00 81.81 73 THR A O 1
ATOM 522 N N . ALA A 1 74 ? -3.919 -4.720 17.940 1.00 78.00 74 ALA A N 1
ATOM 523 C CA . ALA A 1 74 ? -2.733 -4.881 18.782 1.00 78.00 74 ALA A CA 1
ATOM 524 C C . ALA A 1 74 ? -1.417 -4.960 17.988 1.00 78.00 74 ALA A C 1
ATOM 526 O O . ALA A 1 74 ? -0.343 -4.809 18.566 1.00 78.00 74 ALA A O 1
ATOM 527 N N . LYS A 1 75 ? -1.488 -5.206 16.674 1.00 80.56 75 LYS A N 1
ATOM 528 C CA . LYS A 1 75 ? -0.331 -5.412 15.792 1.00 80.56 75 LYS A CA 1
ATOM 529 C C . LYS A 1 75 ? -0.473 -4.654 14.472 1.00 80.56 75 LYS A C 1
ATOM 531 O O . LYS A 1 75 ? -0.217 -5.187 13.400 1.00 80.56 75 LYS A O 1
ATOM 536 N N . GLN A 1 76 ? -0.895 -3.394 14.532 1.00 71.2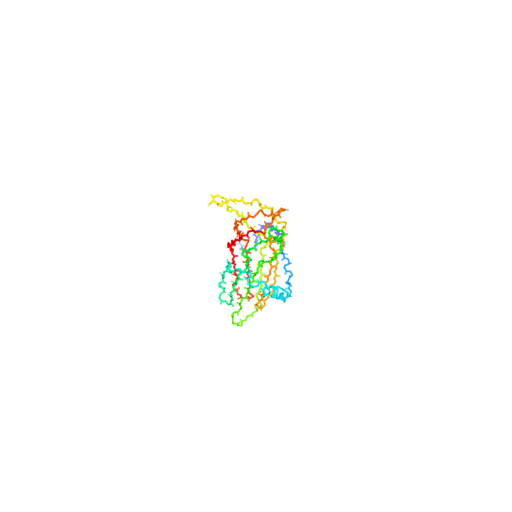5 76 GLN A N 1
ATOM 537 C CA . GLN A 1 76 ? -1.148 -2.579 13.331 1.00 71.25 76 GLN A CA 1
ATOM 538 C C . GLN A 1 76 ? 0.129 -2.255 12.550 1.00 71.25 76 GLN A C 1
ATOM 540 O O . GLN A 1 76 ? 0.075 -1.891 11.378 1.00 71.25 76 GLN A O 1
ATOM 545 N N . SER A 1 77 ? 1.278 -2.371 13.215 1.00 71.12 77 SER A N 1
ATOM 546 C CA . SER A 1 77 ? 2.601 -2.259 12.616 1.00 71.12 77 SER A CA 1
ATOM 547 C C . SER A 1 77 ? 3.039 -3.513 11.865 1.00 71.12 77 SER A C 1
ATOM 549 O O . SER A 1 77 ? 4.012 -3.432 11.116 1.00 71.12 77 SER A O 1
ATOM 551 N N . ASP A 1 78 ? 2.365 -4.648 12.072 1.00 74.88 78 ASP A N 1
ATOM 552 C CA . ASP A 1 78 ? 2.741 -5.915 11.460 1.00 74.88 78 ASP A CA 1
ATOM 553 C C . ASP A 1 78 ? 2.203 -5.973 10.032 1.00 74.88 78 ASP A C 1
ATOM 555 O O . ASP A 1 78 ? 1.012 -5.793 9.769 1.00 74.88 78 ASP A O 1
ATOM 559 N N . GLY A 1 79 ? 3.116 -6.226 9.102 1.00 82.75 79 GLY A N 1
ATOM 560 C CA . GLY A 1 79 ? 2.842 -6.271 7.675 1.00 82.75 79 GLY A CA 1
ATOM 561 C C . GLY A 1 79 ? 3.377 -5.058 6.922 1.00 82.75 79 GLY A C 1
ATOM 562 O O . GLY A 1 79 ? 3.870 -4.068 7.479 1.00 82.75 79 GLY A O 1
ATOM 563 N N . ALA A 1 80 ? 3.298 -5.155 5.602 1.00 87.94 80 ALA A N 1
ATOM 564 C CA . ALA A 1 80 ? 3.845 -4.152 4.708 1.00 87.94 80 ALA A CA 1
ATOM 565 C C . ALA A 1 80 ? 2.952 -3.909 3.490 1.00 87.94 80 ALA A C 1
ATOM 567 O O . ALA A 1 80 ? 2.169 -4.761 3.070 1.00 87.94 80 ALA A O 1
ATOM 568 N N . ILE A 1 81 ? 3.117 -2.732 2.888 1.00 89.00 81 ILE A N 1
ATOM 569 C CA . ILE A 1 81 ? 2.669 -2.478 1.521 1.00 89.00 81 ILE A CA 1
ATOM 570 C C . ILE A 1 81 ? 3.795 -2.903 0.584 1.00 89.00 81 ILE A C 1
ATOM 572 O O . ILE A 1 81 ? 4.938 -2.474 0.752 1.00 89.00 81 ILE A O 1
ATOM 576 N N . TYR A 1 82 ? 3.466 -3.721 -0.409 1.00 89.44 82 TYR A N 1
ATOM 577 C CA . TYR A 1 82 ? 4.411 -4.292 -1.360 1.00 89.44 82 TYR A CA 1
ATOM 578 C C . TYR A 1 82 ? 4.229 -3.679 -2.743 1.00 89.44 82 TYR A C 1
ATOM 580 O O . TYR A 1 82 ? 3.133 -3.706 -3.297 1.00 89.44 82 TYR A O 1
ATOM 588 N N . LEU A 1 83 ? 5.322 -3.202 -3.332 1.00 89.69 83 LEU A N 1
ATOM 589 C CA . LEU A 1 83 ? 5.411 -2.819 -4.735 1.00 89.69 83 LEU A CA 1
ATOM 590 C C . LEU A 1 83 ? 6.195 -3.886 -5.487 1.00 89.69 83 LEU A C 1
ATOM 592 O O . LEU A 1 83 ? 7.326 -4.211 -5.128 1.00 89.69 83 LEU A O 1
ATOM 596 N N . ARG A 1 84 ? 5.595 -4.421 -6.546 1.00 88.56 84 ARG A N 1
ATOM 597 C CA . ARG A 1 84 ? 6.210 -5.417 -7.415 1.00 88.56 84 ARG A CA 1
ATOM 598 C C . ARG A 1 84 ? 6.356 -4.861 -8.821 1.00 88.56 84 ARG A C 1
ATOM 600 O O . ARG A 1 84 ? 5.379 -4.401 -9.406 1.00 88.56 84 ARG A O 1
ATOM 607 N N . ALA A 1 85 ? 7.557 -4.965 -9.378 1.00 87.19 85 ALA A N 1
ATOM 608 C CA . ALA A 1 85 ? 7.806 -4.668 -10.782 1.00 87.19 85 ALA A CA 1
ATOM 609 C C . ALA A 1 85 ? 7.862 -5.958 -11.609 1.00 87.19 85 ALA A C 1
ATOM 611 O O . ALA A 1 85 ? 8.557 -6.907 -11.252 1.00 87.19 85 ALA A O 1
ATOM 612 N N . TYR A 1 86 ? 7.177 -5.968 -12.749 1.00 84.50 86 TYR A N 1
ATOM 613 C CA . TYR A 1 86 ? 7.237 -7.020 -13.760 1.00 84.50 86 TYR A CA 1
ATOM 614 C C . TYR A 1 86 ? 7.857 -6.444 -15.018 1.00 84.50 86 TYR A C 1
ATOM 616 O O . TYR A 1 86 ? 7.315 -5.515 -15.601 1.00 84.50 86 TYR A O 1
ATOM 624 N N . THR A 1 87 ? 9.003 -6.958 -15.436 1.00 82.00 87 THR A N 1
ATOM 625 C CA . THR A 1 87 ? 9.718 -6.446 -16.605 1.00 82.00 87 THR A CA 1
ATOM 626 C C . THR A 1 87 ? 9.354 -7.237 -17.855 1.00 82.00 87 THR A C 1
ATOM 628 O O . THR A 1 87 ? 9.385 -8.464 -17.828 1.00 82.00 87 THR A O 1
ATOM 631 N N . TYR A 1 88 ? 9.066 -6.539 -18.951 1.00 82.19 88 TYR A N 1
ATOM 632 C CA . TYR A 1 88 ? 8.870 -7.126 -20.273 1.00 82.19 88 TYR A CA 1
ATOM 633 C C . TYR A 1 88 ? 10.083 -6.804 -21.159 1.00 82.19 88 TYR A C 1
ATOM 635 O O . TYR A 1 88 ? 10.577 -5.672 -21.156 1.00 82.19 88 TYR A O 1
ATOM 643 N N . GLY A 1 89 ? 10.555 -7.797 -21.915 1.00 71.31 89 GLY A N 1
ATOM 644 C CA . GLY A 1 89 ? 11.644 -7.639 -22.884 1.00 71.31 89 GLY A CA 1
ATOM 645 C C . GLY A 1 89 ? 13.037 -7.420 -22.281 1.00 71.31 89 GLY A C 1
ATOM 646 O O . GLY A 1 89 ? 13.252 -7.536 -21.074 1.00 71.31 89 GLY A O 1
ATOM 647 N N . ALA A 1 90 ? 13.998 -7.118 -23.157 1.00 67.38 90 ALA A N 1
ATOM 648 C CA . ALA A 1 90 ? 15.368 -6.797 -22.770 1.00 67.38 90 ALA A CA 1
ATOM 649 C C . ALA A 1 90 ? 15.453 -5.372 -22.197 1.00 67.38 90 ALA A C 1
ATOM 651 O O . ALA A 1 90 ? 14.898 -4.425 -22.755 1.00 67.38 90 ALA A O 1
ATOM 652 N N . GLY A 1 91 ? 16.154 -5.208 -21.076 1.00 68.81 91 GLY A N 1
ATOM 653 C CA . GLY A 1 91 ? 16.354 -3.910 -20.442 1.00 68.81 91 GLY A CA 1
ATOM 654 C C . GLY A 1 91 ? 17.101 -4.016 -19.117 1.00 68.81 91 GLY A C 1
ATOM 655 O O . GLY A 1 91 ? 17.193 -5.089 -18.525 1.00 68.81 91 GLY A O 1
ATOM 656 N N . GLY A 1 92 ? 17.643 -2.887 -18.657 1.00 75.06 92 GLY A N 1
ATOM 657 C CA . GLY A 1 92 ? 18.291 -2.793 -17.349 1.00 75.06 92 GLY A CA 1
ATOM 658 C C . GLY A 1 92 ? 17.306 -2.927 -16.174 1.00 75.06 92 GLY A C 1
ATOM 659 O O . GLY A 1 92 ? 16.086 -2.955 -16.372 1.00 75.06 92 GLY A O 1
ATOM 660 N N . PRO A 1 93 ? 17.817 -2.981 -14.931 1.00 79.56 93 PRO A N 1
ATOM 661 C CA . PRO A 1 93 ? 16.984 -3.083 -13.736 1.00 79.56 93 PRO A CA 1
ATOM 662 C C . PRO A 1 93 ? 16.023 -1.891 -13.600 1.00 79.56 93 PRO A C 1
ATOM 664 O O . PRO A 1 93 ? 16.309 -0.775 -14.042 1.00 79.56 93 PRO A O 1
ATOM 667 N N . VAL A 1 94 ? 14.878 -2.133 -12.960 1.00 82.31 94 VAL A N 1
ATOM 668 C CA . VAL A 1 94 ? 13.901 -1.100 -12.605 1.00 82.31 94 VAL A CA 1
ATOM 669 C C . VAL A 1 94 ? 14.234 -0.587 -11.209 1.00 82.31 94 VAL A C 1
ATOM 671 O O . VAL A 1 94 ? 14.237 -1.338 -10.237 1.00 82.31 94 VAL A O 1
ATOM 674 N N . GLN A 1 95 ? 14.517 0.702 -11.096 1.00 86.00 95 GLN A N 1
ATOM 675 C CA . GLN A 1 95 ? 14.644 1.381 -9.815 1.00 86.00 95 GLN A CA 1
ATOM 676 C C . GLN A 1 95 ? 13.250 1.708 -9.297 1.00 86.00 95 GLN A C 1
ATOM 678 O O . GLN A 1 95 ? 12.519 2.459 -9.935 1.00 86.00 95 GLN A O 1
ATOM 683 N N . MET A 1 96 ? 12.872 1.142 -8.157 1.00 84.62 96 MET A N 1
ATOM 684 C CA . MET A 1 96 ? 11.597 1.409 -7.495 1.00 84.62 96 MET A CA 1
ATOM 685 C C . MET A 1 96 ? 11.797 2.355 -6.316 1.00 84.62 96 MET A C 1
ATOM 687 O O . MET A 1 96 ? 12.800 2.255 -5.612 1.00 84.62 96 MET A O 1
ATOM 691 N N . ARG A 1 97 ? 10.834 3.251 -6.096 1.00 83.00 97 ARG A N 1
ATOM 692 C CA . ARG A 1 97 ? 10.788 4.228 -5.005 1.00 83.00 97 ARG A CA 1
ATOM 693 C C . ARG A 1 97 ? 9.460 4.115 -4.268 1.00 83.00 97 ARG A C 1
ATOM 695 O O . ARG A 1 97 ? 8.399 4.114 -4.895 1.00 83.00 97 ARG A O 1
ATOM 702 N N . ILE 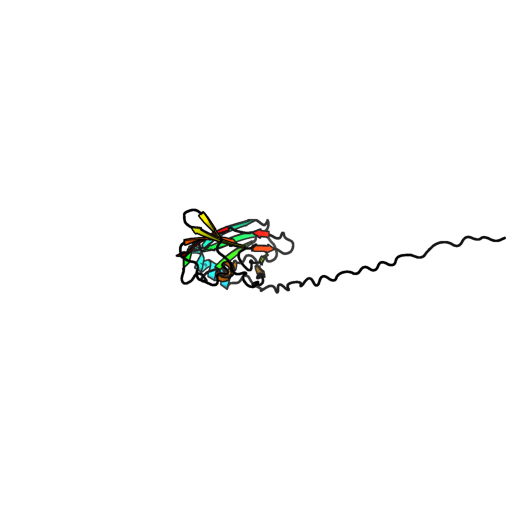A 1 98 ? 9.529 4.046 -2.945 1.00 79.44 98 ILE A N 1
ATOM 703 C CA . ILE A 1 98 ? 8.364 3.932 -2.062 1.00 79.44 98 ILE A CA 1
ATOM 704 C C . ILE A 1 98 ? 8.179 5.252 -1.296 1.00 79.44 98 ILE A C 1
ATOM 706 O O . ILE A 1 98 ? 9.183 5.818 -0.851 1.00 79.44 98 ILE A O 1
ATOM 710 N N . PRO A 1 99 ? 6.945 5.774 -1.148 1.00 76.12 99 PRO A N 1
ATOM 711 C CA . PRO A 1 99 ? 6.696 6.982 -0.369 1.00 76.12 99 PRO A CA 1
ATOM 712 C C . PRO A 1 99 ? 7.016 6.796 1.116 1.00 76.12 99 PRO A C 1
ATOM 714 O O . PRO A 1 99 ? 6.796 5.726 1.681 1.00 76.12 99 PRO A O 1
ATOM 717 N N . ALA A 1 100 ? 7.459 7.882 1.749 1.00 65.81 100 ALA A N 1
ATOM 718 C CA . ALA A 1 100 ? 7.754 7.946 3.179 1.00 65.81 100 ALA A CA 1
ATOM 719 C C . ALA A 1 100 ? 6.514 7.728 4.057 1.00 65.81 100 ALA A C 1
ATOM 721 O O . ALA A 1 100 ? 6.583 7.042 5.070 1.00 65.81 100 ALA A O 1
ATOM 722 N N . SER A 1 101 ? 5.392 8.334 3.663 1.00 70.25 101 SER A N 1
ATOM 723 C CA . SER A 1 101 ? 4.143 8.323 4.417 1.00 70.25 101 SER A CA 1
ATOM 724 C C . SER A 1 101 ? 2.940 8.481 3.498 1.00 70.25 101 SER A C 1
ATOM 726 O O . SER A 1 101 ? 3.056 8.930 2.350 1.00 70.25 101 SER A O 1
ATOM 728 N N . ALA A 1 102 ? 1.765 8.153 4.024 1.00 80.62 102 ALA A N 1
ATOM 729 C CA . ALA A 1 102 ? 0.516 8.465 3.358 1.00 80.62 102 ALA A CA 1
ATOM 730 C C . ALA A 1 102 ? 0.213 9.969 3.384 1.00 80.62 102 ALA A C 1
ATOM 732 O O . ALA A 1 102 ? 0.691 10.708 4.245 1.00 80.62 102 ALA A O 1
ATOM 733 N N . ALA A 1 103 ? -0.578 10.414 2.411 1.00 80.81 103 ALA A N 1
ATOM 734 C CA . ALA A 1 103 ? -1.028 11.795 2.291 1.00 80.81 103 ALA A CA 1
ATOM 735 C C . ALA A 1 103 ? -2.281 12.070 3.133 1.00 80.81 103 ALA A C 1
ATOM 737 O O . ALA A 1 103 ? -2.529 13.209 3.521 1.00 80.81 103 ALA A O 1
ATOM 738 N N . ARG A 1 104 ? -3.105 11.040 3.367 1.00 89.25 104 ARG A N 1
ATOM 739 C CA . ARG A 1 104 ? -4.384 11.169 4.070 1.00 89.25 104 ARG A CA 1
ATOM 740 C C . ARG A 1 104 ? -4.846 9.825 4.620 1.00 89.25 104 ARG A C 1
ATOM 742 O O . ARG A 1 104 ? -4.738 8.812 3.928 1.00 89.25 104 ARG A O 1
ATOM 749 N N . LEU A 1 105 ? -5.444 9.846 5.807 1.00 92.00 105 LEU A N 1
ATOM 750 C CA . LEU A 1 105 ? -6.116 8.712 6.431 1.00 92.00 105 LEU A CA 1
ATOM 751 C C . LEU A 1 105 ? -7.533 9.122 6.827 1.00 92.00 105 LEU A C 1
ATOM 753 O O . LEU A 1 105 ? -7.751 10.204 7.369 1.00 92.00 105 LEU A O 1
ATOM 757 N N . GLN A 1 106 ? -8.497 8.245 6.567 1.00 95.06 106 GLN A N 1
ATOM 758 C CA . GLN A 1 106 ? -9.884 8.439 6.959 1.00 95.06 106 GLN A CA 1
ATOM 759 C C . GLN A 1 106 ? -10.475 7.197 7.603 1.00 95.06 106 GLN A C 1
ATOM 761 O O . GLN A 1 106 ? -10.120 6.077 7.239 1.00 95.06 106 GLN A O 1
ATOM 766 N N . ARG A 1 107 ? -11.430 7.415 8.508 1.00 95.88 107 ARG A N 1
ATOM 767 C CA . ARG A 1 107 ? -12.228 6.386 9.176 1.00 95.88 107 ARG A CA 1
ATOM 768 C C . ARG A 1 107 ? -13.697 6.529 8.801 1.00 95.88 107 ARG A C 1
ATOM 770 O O . ARG A 1 107 ? -14.202 7.647 8.695 1.00 95.88 107 ARG A O 1
ATOM 777 N N . GLN A 1 108 ? -14.386 5.410 8.624 1.00 96.56 108 GLN A N 1
ATOM 778 C CA . GLN A 1 108 ? -15.830 5.403 8.436 1.00 96.56 108 GLN A CA 1
ATOM 779 C C . GLN A 1 108 ? -16.547 5.493 9.793 1.00 96.56 108 GLN A C 1
ATOM 781 O O . GLN A 1 108 ? -16.384 4.621 10.646 1.00 96.56 108 GLN A O 1
ATOM 786 N N . THR A 1 109 ? -17.374 6.523 9.974 1.00 94.19 109 THR A N 1
ATOM 787 C CA . THR A 1 109 ? -18.176 6.771 11.182 1.00 94.19 109 THR A CA 1
ATOM 788 C C . THR A 1 109 ? -19.607 7.099 10.768 1.00 94.19 109 THR A C 1
ATOM 790 O O . THR A 1 109 ? -19.832 8.065 10.042 1.00 94.19 109 THR A O 1
ATOM 793 N N . GLY A 1 110 ? -20.585 6.301 11.214 1.00 84.06 110 GLY A N 1
ATOM 794 C CA . GLY A 1 110 ? -22.010 6.584 10.979 1.00 84.06 110 GLY A CA 1
ATOM 795 C C . GLY A 1 110 ? -22.393 6.745 9.499 1.00 84.06 110 GLY A C 1
ATOM 796 O O . GLY A 1 110 ? -23.260 7.547 9.179 1.00 84.06 110 GLY A O 1
ATOM 797 N N . GLY A 1 111 ? -21.707 6.038 8.592 1.00 88.12 111 GLY A N 1
ATOM 798 C CA . GLY A 1 111 ? -21.922 6.112 7.139 1.00 88.12 111 GLY A CA 1
ATOM 799 C C . GLY A 1 111 ? -21.083 7.163 6.398 1.00 88.12 111 GLY A C 1
ATOM 800 O O . GLY A 1 111 ? -20.976 7.086 5.177 1.00 88.12 111 GLY A O 1
ATOM 801 N N . ALA A 1 112 ? -20.426 8.086 7.104 1.00 93.12 112 ALA A N 1
ATOM 802 C CA . ALA A 1 112 ? -19.553 9.103 6.516 1.00 93.12 112 ALA A CA 1
ATOM 803 C C . ALA A 1 112 ? -18.065 8.770 6.707 1.00 93.12 112 ALA A C 1
ATOM 805 O O . ALA A 1 112 ? -17.689 8.064 7.641 1.00 93.12 112 ALA A O 1
ATOM 806 N N . TRP A 1 113 ? -17.206 9.312 5.841 1.00 95.50 113 TRP A N 1
ATOM 807 C CA . TRP A 1 113 ? -15.752 9.253 6.009 1.00 95.50 113 TRP A CA 1
ATOM 808 C C . TRP A 1 113 ? -15.247 10.511 6.712 1.00 95.50 113 TRP A C 1
ATOM 810 O O . TRP A 1 113 ? -15.515 11.619 6.252 1.00 95.50 113 TRP A O 1
ATOM 820 N N . GLN A 1 114 ? -14.499 10.336 7.797 1.00 95.75 114 GLN A N 1
ATOM 821 C CA . GLN A 1 114 ? -13.917 11.419 8.589 1.00 95.75 114 GLN A CA 1
ATOM 822 C C . GLN A 1 114 ? -12.394 11.344 8.554 1.00 95.75 114 GLN A C 1
ATOM 824 O O . GLN A 1 114 ? -11.832 10.250 8.602 1.00 95.75 114 GLN A O 1
ATOM 829 N N . ASP A 1 115 ? -11.732 12.498 8.472 1.00 92.69 115 ASP A N 1
ATOM 830 C CA . ASP A 1 115 ? -10.272 12.586 8.520 1.00 92.69 115 ASP A CA 1
ATOM 831 C C . ASP A 1 115 ? -9.732 12.184 9.888 1.00 92.69 115 ASP A C 1
ATOM 833 O O . ASP A 1 115 ? -10.215 12.627 10.928 1.00 92.69 115 ASP A O 1
ATOM 837 N N . VAL A 1 116 ? -8.713 11.327 9.865 1.00 90.50 116 VAL A N 1
ATOM 838 C CA . VAL A 1 116 ? -7.949 10.941 11.047 1.00 90.50 116 VAL A CA 1
ATOM 839 C C . VAL A 1 116 ? -6.667 11.768 11.040 1.00 90.50 116 VAL A C 1
ATOM 841 O O . VAL A 1 116 ? -5.939 11.726 10.043 1.00 90.50 116 VAL A O 1
ATOM 844 N N . PRO A 1 117 ? -6.370 12.520 12.113 1.00 85.94 117 PRO A N 1
ATOM 845 C CA . PRO A 1 117 ? -5.116 13.248 12.223 1.00 85.94 117 PRO A CA 1
ATOM 846 C C . PRO A 1 117 ? -3.931 12.303 12.023 1.00 85.94 117 PRO A C 1
ATOM 848 O O . PRO A 1 117 ? -3.843 11.262 12.667 1.00 85.94 117 PRO A O 1
ATOM 851 N N . MET A 1 118 ? -3.022 12.659 11.124 1.00 80.00 118 MET A N 1
ATOM 852 C CA . MET A 1 118 ? -1.768 11.941 10.918 1.00 80.00 118 MET A CA 1
ATOM 853 C C . MET A 1 118 ? -0.642 12.768 11.514 1.00 80.00 118 MET A C 1
ATOM 855 O O . MET A 1 118 ? -0.605 13.986 11.314 1.00 80.00 118 MET A O 1
ATOM 859 N N . THR A 1 119 ? 0.290 12.135 12.226 1.00 73.44 119 THR A N 1
ATOM 860 C CA . THR A 1 119 ? 1.551 12.824 12.488 1.00 73.44 119 THR A CA 1
ATOM 861 C C . THR A 1 119 ? 2.290 12.916 11.163 1.00 73.44 119 THR A C 1
ATOM 863 O O . THR A 1 119 ? 2.249 12.000 10.340 1.00 73.44 119 THR A O 1
ATOM 866 N N . ALA A 1 120 ? 2.946 14.046 10.905 1.00 57.38 120 ALA A N 1
ATOM 867 C CA . ALA A 1 120 ? 3.921 14.076 9.831 1.00 57.38 120 ALA A CA 1
ATOM 868 C C . ALA A 1 120 ? 4.968 13.020 10.197 1.00 57.38 120 ALA A C 1
ATOM 870 O O . ALA A 1 120 ? 5.720 13.209 11.153 1.00 57.38 120 ALA A O 1
ATOM 871 N N . SER A 1 121 ? 4.970 11.877 9.505 1.00 53.69 121 SER A N 1
ATOM 872 C CA . SER A 1 121 ? 6.071 10.932 9.655 1.00 53.69 121 SER A CA 1
ATOM 873 C C . SER A 1 121 ? 7.331 11.716 9.350 1.00 53.69 121 SER A C 1
ATOM 875 O O . SER A 1 121 ? 7.444 12.283 8.260 1.00 53.69 121 SER A O 1
ATOM 877 N N . ALA A 1 122 ? 8.239 11.808 10.324 1.00 39.06 122 ALA A N 1
ATOM 878 C CA . ALA A 1 122 ? 9.553 12.378 10.093 1.00 39.06 122 ALA A CA 1
ATOM 879 C C . ALA A 1 122 ? 10.105 11.695 8.845 1.00 39.06 122 ALA A C 1
ATOM 881 O O . ALA A 1 122 ? 10.164 10.469 8.821 1.00 39.06 122 ALA A O 1
ATOM 882 N N . MET A 1 123 ? 10.367 12.495 7.809 1.00 38.88 123 MET A N 1
ATOM 883 C CA . MET A 1 123 ? 10.749 12.098 6.454 1.00 38.88 123 MET A CA 1
ATOM 884 C C . MET A 1 123 ? 11.542 10.785 6.443 1.00 38.88 123 MET A C 1
ATOM 886 O O . MET A 1 123 ? 12.768 10.793 6.532 1.00 38.88 123 MET A O 1
ATOM 890 N N . ALA A 1 124 ? 10.860 9.643 6.340 1.00 44.78 124 ALA A N 1
ATOM 891 C CA . ALA A 1 124 ? 11.538 8.394 6.060 1.00 44.78 124 ALA A CA 1
ATOM 892 C C . ALA A 1 124 ? 12.026 8.537 4.622 1.00 44.78 124 ALA A C 1
ATOM 894 O O . ALA A 1 124 ? 11.215 8.645 3.703 1.00 44.78 124 ALA A O 1
ATOM 895 N N . SER A 1 125 ? 13.339 8.663 4.429 1.00 46.75 125 SER A N 1
ATOM 896 C CA . SER A 1 125 ? 13.939 8.857 3.111 1.00 46.75 125 SER A CA 1
ATOM 897 C C . SER A 1 125 ? 13.339 7.850 2.138 1.00 46.75 125 SER A C 1
ATOM 899 O O . SER A 1 125 ? 13.401 6.648 2.395 1.00 46.75 125 SER A O 1
ATOM 901 N N . ALA A 1 126 ? 12.719 8.342 1.059 1.00 53.53 126 ALA A N 1
ATOM 902 C CA . ALA A 1 126 ? 12.115 7.494 0.040 1.00 53.53 126 ALA A CA 1
ATOM 903 C C . ALA A 1 126 ? 13.136 6.430 -0.379 1.00 53.53 126 ALA A C 1
ATOM 905 O O . ALA A 1 126 ? 14.154 6.751 -0.995 1.00 53.53 126 ALA A O 1
ATOM 906 N N . ALA A 1 127 ? 12.891 5.176 -0.002 1.00 58.81 127 ALA A N 1
ATOM 907 C CA . ALA A 1 127 ? 13.835 4.106 -0.266 1.00 58.81 127 ALA A CA 1
ATOM 908 C C . ALA A 1 127 ? 13.845 3.841 -1.771 1.00 58.81 127 ALA A C 1
ATOM 910 O O . ALA A 1 127 ? 12.785 3.651 -2.373 1.00 58.81 127 ALA A O 1
ATOM 911 N N . SER A 1 128 ? 15.033 3.857 -2.374 1.00 55.91 128 SER A N 1
ATOM 912 C CA . SER A 1 128 ? 15.223 3.496 -3.774 1.00 55.91 128 SER A CA 1
ATOM 913 C C . SER A 1 128 ? 15.972 2.172 -3.864 1.00 55.91 128 SER A C 1
ATOM 915 O O . SER A 1 128 ? 17.062 2.016 -3.319 1.00 55.91 128 SER A O 1
ATOM 917 N N . VAL A 1 129 ? 15.359 1.194 -4.526 1.00 62.19 129 VAL A N 1
ATOM 918 C CA . VAL A 1 129 ? 15.930 -0.147 -4.686 1.00 62.19 129 VAL A CA 1
ATOM 919 C C . VAL A 1 129 ? 15.974 -0.468 -6.169 1.00 62.19 129 VAL A C 1
ATOM 921 O O . VAL A 1 129 ? 14.958 -0.382 -6.864 1.00 62.19 129 VAL A O 1
ATOM 924 N N . ALA A 1 130 ? 17.156 -0.828 -6.662 1.00 55.28 130 ALA A N 1
ATOM 925 C CA . ALA A 1 130 ? 17.314 -1.313 -8.023 1.00 55.28 130 ALA A CA 1
ATOM 926 C C . ALA A 1 130 ? 16.948 -2.801 -8.067 1.00 55.28 130 ALA A C 1
ATOM 928 O O . ALA A 1 130 ? 17.612 -3.633 -7.449 1.00 55.28 130 ALA A O 1
ATOM 929 N N . ALA A 1 131 ? 15.895 -3.138 -8.807 1.00 57.00 131 ALA A N 1
ATOM 930 C CA . ALA A 1 131 ? 15.416 -4.500 -8.947 1.00 57.00 131 ALA A CA 1
ATOM 931 C C . ALA A 1 131 ? 15.135 -4.837 -10.416 1.00 57.00 131 ALA A C 1
ATOM 933 O O . ALA A 1 131 ? 14.301 -4.228 -11.085 1.00 57.00 131 ALA A O 1
ATOM 934 N N . SER A 1 132 ? 15.792 -5.867 -10.929 1.00 54.88 132 SER A N 1
ATOM 935 C CA . SER A 1 132 ? 15.415 -6.548 -12.168 1.00 54.88 132 SER A CA 1
ATOM 936 C C . SER A 1 132 ? 14.187 -7.432 -11.892 1.00 54.88 132 SER A C 1
ATOM 938 O O . SER A 1 132 ? 14.308 -8.631 -11.682 1.00 54.88 132 SER A O 1
ATOM 940 N N . GLY A 1 133 ? 12.996 -6.825 -11.804 1.00 61.09 133 GLY A N 1
ATOM 941 C CA . GLY A 1 133 ? 11.729 -7.555 -11.614 1.00 61.09 133 GLY A CA 1
ATOM 942 C C . GLY A 1 133 ? 11.440 -8.025 -10.178 1.00 61.09 133 GLY A C 1
ATOM 943 O O . GLY A 1 133 ? 10.950 -9.134 -9.972 1.00 61.09 133 GLY A O 1
ATOM 944 N N . GLY A 1 134 ? 11.767 -7.203 -9.178 1.00 75.88 134 GLY A N 1
ATOM 945 C CA . GLY A 1 134 ? 11.663 -7.564 -7.759 1.00 75.88 134 GLY A CA 1
ATOM 946 C C . GLY A 1 134 ? 10.441 -7.016 -7.025 1.00 75.88 134 GLY A C 1
ATOM 947 O O . GLY A 1 134 ? 9.657 -6.228 -7.559 1.00 75.88 134 GLY A O 1
ATOM 948 N N . VAL A 1 135 ? 10.320 -7.430 -5.764 1.00 84.50 135 VAL A N 1
ATOM 949 C CA . VAL A 1 135 ? 9.378 -6.879 -4.785 1.00 84.50 135 VAL A CA 1
ATOM 950 C C . VAL A 1 135 ? 10.138 -5.981 -3.812 1.00 84.50 135 VAL A C 1
ATOM 952 O O . VAL A 1 135 ? 11.221 -6.336 -3.347 1.00 84.50 135 VAL A O 1
ATOM 955 N N . VAL A 1 136 ? 9.565 -4.827 -3.495 1.00 86.25 136 VAL A N 1
ATOM 956 C CA . VAL A 1 136 ? 10.008 -3.939 -2.416 1.00 86.25 136 VAL A CA 1
ATOM 957 C C . VAL A 1 136 ? 8.836 -3.664 -1.485 1.00 86.25 136 VAL A C 1
ATOM 959 O O . VAL A 1 136 ? 7.681 -3.774 -1.895 1.00 86.25 136 VAL A O 1
ATOM 962 N N . SER A 1 137 ? 9.116 -3.324 -0.232 1.00 85.38 137 SER A N 1
ATOM 963 C CA . SER A 1 137 ? 8.081 -3.185 0.790 1.00 85.38 137 SER A CA 1
ATOM 964 C C . SER A 1 137 ? 8.323 -1.992 1.704 1.00 85.38 137 SER A C 1
ATOM 966 O O . SER A 1 137 ? 9.470 -1.679 2.017 1.00 85.38 137 SER A O 1
ATOM 968 N N . THR A 1 138 ? 7.245 -1.369 2.177 1.00 83.38 138 THR A N 1
ATOM 969 C CA . THR A 1 138 ? 7.267 -0.393 3.280 1.00 83.38 138 THR A CA 1
ATOM 970 C C . THR A 1 138 ? 6.386 -0.888 4.425 1.00 83.38 138 THR A C 1
ATOM 972 O O . THR A 1 138 ? 5.248 -1.294 4.173 1.00 83.38 138 THR A O 1
ATOM 975 N N . PRO A 1 139 ? 6.888 -0.881 5.670 1.00 84.62 139 PRO A N 1
ATOM 976 C CA . PRO A 1 139 ? 6.088 -1.191 6.847 1.00 84.62 139 PRO A CA 1
ATOM 977 C C . PRO A 1 139 ? 4.837 -0.315 6.949 1.00 84.62 139 PRO A C 1
ATOM 979 O O . PRO A 1 139 ? 4.898 0.901 6.759 1.00 84.62 139 PRO A O 1
ATOM 982 N N . ILE A 1 140 ? 3.711 -0.914 7.335 1.00 85.69 140 ILE A N 1
ATOM 983 C CA . ILE A 1 140 ? 2.437 -0.191 7.493 1.00 85.69 140 ILE A CA 1
ATOM 984 C C . ILE A 1 140 ? 2.542 0.914 8.548 1.00 85.69 140 ILE A C 1
ATOM 986 O O . ILE A 1 140 ? 1.988 1.994 8.355 1.00 85.69 140 ILE A O 1
ATOM 990 N N . ALA A 1 141 ? 3.327 0.698 9.609 1.00 81.31 141 ALA A N 1
ATOM 991 C CA . ALA A 1 141 ? 3.591 1.713 10.629 1.00 81.31 141 ALA A CA 1
ATOM 992 C C . ALA A 1 141 ? 4.122 3.035 10.036 1.00 81.31 141 ALA A C 1
ATOM 994 O O . ALA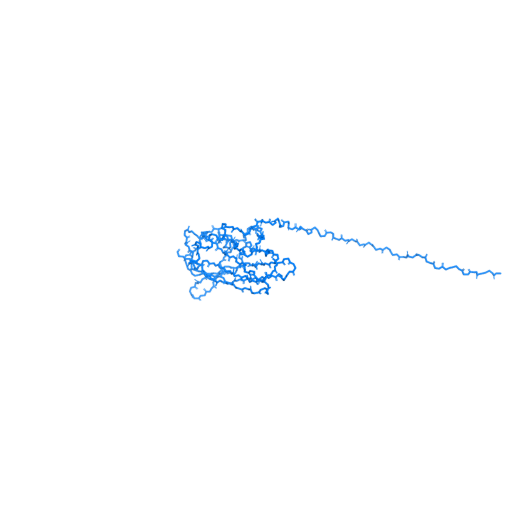 A 1 141 ? 3.704 4.110 10.464 1.00 81.31 141 ALA A O 1
ATOM 995 N N . GLN A 1 142 ? 4.987 2.960 9.015 1.00 79.69 142 GLN A N 1
ATOM 996 C CA . GLN A 1 142 ? 5.513 4.145 8.323 1.00 79.69 142 GLN A CA 1
ATOM 997 C C . GLN A 1 142 ? 4.438 4.841 7.478 1.00 79.69 142 GLN A C 1
ATOM 999 O O . GLN A 1 142 ? 4.433 6.060 7.355 1.00 79.69 142 GLN A O 1
ATOM 1004 N N . GLN A 1 143 ? 3.499 4.079 6.913 1.00 82.50 143 GLN A N 1
ATOM 1005 C CA . GLN A 1 143 ? 2.431 4.633 6.080 1.00 82.50 143 GLN A CA 1
ATOM 1006 C C . GLN A 1 143 ? 1.321 5.279 6.912 1.00 82.50 143 GLN A C 1
ATOM 1008 O O . GLN A 1 143 ? 0.820 6.335 6.527 1.00 82.50 143 GLN A O 1
ATOM 1013 N N . LEU A 1 144 ? 0.943 4.670 8.041 1.00 83.06 144 LEU A N 1
ATOM 1014 C CA . LEU A 1 144 ? -0.137 5.163 8.898 1.00 83.06 144 LEU A CA 1
ATOM 1015 C C . LEU A 1 144 ? 0.246 6.435 9.656 1.00 83.06 144 LEU A C 1
ATOM 1017 O O . LEU A 1 144 ? -0.620 7.288 9.858 1.00 83.06 144 LEU A O 1
ATOM 1021 N N . ALA A 1 145 ? 1.515 6.568 10.059 1.00 78.81 145 ALA A N 1
ATOM 1022 C CA . ALA A 1 145 ? 1.999 7.721 10.817 1.00 78.81 145 ALA A CA 1
ATOM 1023 C C . ALA A 1 145 ? 1.118 8.030 12.046 1.00 78.81 145 ALA A C 1
ATOM 1025 O O . ALA A 1 145 ? 0.682 9.162 12.257 1.00 78.81 145 ALA A O 1
ATOM 1026 N N . GLN A 1 146 ? 0.763 6.993 12.810 1.00 75.44 146 GLN A N 1
ATOM 1027 C CA . GLN A 1 146 ? -0.111 7.115 13.977 1.00 75.44 146 GLN A CA 1
ATOM 1028 C C . GLN A 1 146 ? 0.685 6.857 15.260 1.00 75.44 146 GLN A C 1
ATOM 1030 O O . GLN A 1 146 ? 1.328 5.812 15.365 1.00 75.44 146 GLN A O 1
ATOM 1035 N N . PRO A 1 147 ? 0.655 7.777 16.242 1.00 66.56 147 PRO A N 1
ATOM 1036 C CA . PRO A 1 147 ? 1.326 7.584 17.526 1.00 66.56 147 PRO A CA 1
ATOM 1037 C C . PRO A 1 147 ? 0.553 6.631 18.448 1.00 66.56 147 PRO A C 1
ATOM 1039 O O . PRO A 1 147 ? 1.130 6.063 19.372 1.00 66.56 147 PRO A O 1
ATOM 1042 N N . THR A 1 148 ? -0.747 6.459 18.208 1.00 76.75 148 THR A N 1
ATOM 1043 C CA . THR A 1 148 ? -1.636 5.582 18.970 1.00 76.75 148 THR A CA 1
ATOM 1044 C C . THR A 1 148 ? -2.256 4.524 18.059 1.00 76.75 148 THR A C 1
ATOM 1046 O O . THR A 1 148 ? -2.478 4.790 16.876 1.00 76.75 148 THR A O 1
ATOM 1049 N N . PRO A 1 149 ? -2.569 3.324 18.584 1.00 83.12 149 PRO A N 1
ATOM 1050 C CA . PRO A 1 149 ? -3.300 2.321 17.824 1.00 83.12 149 PRO A CA 1
ATOM 1051 C C . PRO A 1 149 ? -4.632 2.881 17.312 1.00 83.12 149 PRO A C 1
ATOM 1053 O O . PRO A 1 149 ? -5.398 3.486 18.066 1.00 83.12 149 PRO A O 1
ATOM 1056 N N . LEU A 1 150 ? -4.924 2.659 16.032 1.00 87.56 150 LEU A N 1
ATOM 1057 C CA . LEU A 1 150 ? -6.216 2.980 15.443 1.00 87.56 150 LEU A CA 1
ATOM 1058 C C . LEU A 1 150 ? -7.322 2.153 16.117 1.00 87.56 150 LEU A C 1
ATOM 1060 O O . LEU A 1 150 ? -7.153 0.945 16.298 1.00 87.56 150 LEU A O 1
ATOM 1064 N N . PRO A 1 151 ? -8.464 2.758 16.473 1.00 90.75 151 PRO A N 1
ATOM 1065 C CA . PRO A 1 151 ? -9.631 2.004 16.915 1.00 90.75 151 PRO A CA 1
ATOM 1066 C C . PRO A 1 151 ? -10.106 0.992 15.862 1.00 90.75 151 PRO A C 1
ATOM 1068 O O . PRO A 1 151 ? -9.868 1.166 14.669 1.00 90.75 151 PRO A O 1
ATOM 1071 N N . ALA A 1 152 ? -10.861 -0.025 16.277 1.00 93.06 152 ALA A N 1
ATOM 1072 C CA . ALA A 1 152 ? -11.503 -0.926 15.324 1.00 93.06 152 ALA A CA 1
ATOM 1073 C C . ALA A 1 152 ? -12.464 -0.165 14.384 1.00 93.06 152 ALA A C 1
ATOM 1075 O O . ALA A 1 152 ? -13.131 0.803 14.784 1.00 93.06 152 ALA A O 1
ATOM 1076 N N . GLY A 1 153 ? -12.537 -0.587 13.121 1.00 94.56 153 GLY A N 1
ATOM 1077 C CA . GLY A 1 153 ? -13.419 0.010 12.118 1.00 94.56 153 GLY A CA 1
ATOM 1078 C C . GLY A 1 153 ? -12.891 -0.061 10.688 1.00 94.56 153 GLY A C 1
ATOM 1079 O O . GLY A 1 153 ? -11.879 -0.695 10.407 1.00 94.56 153 GLY A O 1
ATOM 1080 N N . GLN A 1 154 ? -13.597 0.604 9.772 1.00 96.25 154 GLN A N 1
ATOM 1081 C CA . GLN A 1 154 ? -13.202 0.707 8.366 1.00 96.25 154 GLN A CA 1
ATOM 1082 C C . GLN A 1 154 ? -12.387 1.971 8.119 1.00 96.25 154 GLN A C 1
ATOM 1084 O O . GLN A 1 154 ? -12.755 3.059 8.575 1.00 96.25 154 GLN A O 1
ATOM 1089 N N . TYR A 1 155 ? -11.308 1.824 7.359 1.00 94.94 155 TYR A N 1
ATOM 1090 C CA . TYR A 1 155 ? -10.356 2.879 7.059 1.00 94.94 155 TYR A CA 1
ATOM 1091 C C . TYR A 1 155 ? -10.056 2.947 5.567 1.00 94.94 155 TYR A C 1
ATOM 1093 O O . TYR A 1 155 ? -10.122 1.952 4.843 1.00 94.94 155 TYR A O 1
ATOM 1101 N N . ARG A 1 156 ? -9.689 4.144 5.109 1.00 94.81 156 ARG A N 1
ATOM 1102 C CA . ARG A 1 156 ? -9.102 4.347 3.788 1.00 94.81 156 ARG A CA 1
ATOM 1103 C C . ARG A 1 156 ? -7.912 5.287 3.865 1.00 94.81 156 ARG A C 1
ATOM 1105 O O . ARG A 1 156 ? -7.954 6.302 4.559 1.00 94.81 156 ARG A O 1
ATOM 1112 N N . LEU A 1 157 ? -6.863 4.936 3.143 1.00 91.94 157 LEU A N 1
ATOM 1113 C CA . LEU A 1 157 ? -5.576 5.601 3.148 1.00 91.94 157 LEU A CA 1
ATOM 1114 C C . LEU A 1 157 ? -5.177 5.950 1.716 1.00 91.94 157 LEU A C 1
ATOM 1116 O O . LEU A 1 157 ? -5.154 5.091 0.837 1.00 91.94 157 LEU A O 1
ATOM 1120 N N . TRP A 1 158 ? -4.846 7.216 1.490 1.00 90.81 158 TRP A N 1
ATOM 1121 C CA . TRP A 1 158 ? -4.226 7.669 0.250 1.00 90.81 158 TRP A CA 1
ATOM 1122 C C . TRP A 1 158 ? -2.731 7.628 0.458 1.00 90.81 158 TRP A C 1
ATOM 1124 O O . TRP A 1 158 ? -2.185 8.468 1.178 1.00 90.81 158 TRP A O 1
ATOM 1134 N N . SER A 1 159 ? -2.063 6.647 -0.133 1.00 83.38 159 SER A N 1
ATOM 1135 C CA . SER A 1 159 ? -0.616 6.581 0.002 1.00 83.38 159 SER A CA 1
ATOM 1136 C C . SER A 1 159 ? 0.040 7.740 -0.742 1.00 83.38 159 SER A C 1
ATOM 1138 O O . SER A 1 159 ? -0.528 8.316 -1.675 1.00 83.38 159 SER A O 1
ATOM 1140 N N . GLY A 1 160 ? 1.287 8.037 -0.382 1.00 82.19 160 GLY A N 1
ATOM 1141 C CA . GLY A 1 160 ? 2.129 8.844 -1.250 1.00 82.19 160 GLY A CA 1
ATOM 1142 C C . GLY A 1 160 ? 2.364 8.169 -2.610 1.00 82.19 160 GLY A C 1
ATOM 1143 O O . GLY A 1 160 ? 1.898 7.058 -2.892 1.00 82.19 160 GLY A O 1
ATOM 1144 N N . GLN A 1 161 ? 3.114 8.858 -3.460 1.00 86.38 161 GLN A N 1
ATOM 1145 C CA . GLN A 1 161 ? 3.421 8.402 -4.807 1.00 86.38 161 GLN A CA 1
ATOM 1146 C C . GLN A 1 161 ? 4.481 7.293 -4.778 1.00 86.38 161 GLN A C 1
ATOM 1148 O O . GLN A 1 161 ? 5.650 7.540 -4.482 1.00 86.38 161 GLN A O 1
ATOM 1153 N N . PHE A 1 162 ? 4.082 6.074 -5.124 1.00 86.88 162 PHE A N 1
ATOM 1154 C CA . PHE A 1 162 ? 5.014 5.011 -5.485 1.00 86.88 162 PHE A CA 1
ATOM 1155 C C . PHE A 1 162 ? 5.501 5.279 -6.902 1.00 86.88 162 PHE A C 1
ATOM 1157 O O . PHE A 1 162 ? 4.699 5.581 -7.787 1.00 86.88 162 PHE A O 1
ATOM 1164 N N . ALA A 1 163 ? 6.804 5.179 -7.132 1.00 87.25 163 ALA A N 1
ATOM 1165 C CA . ALA A 1 163 ? 7.385 5.449 -8.437 1.00 87.25 163 ALA A CA 1
ATOM 1166 C C . ALA A 1 163 ? 8.349 4.348 -8.853 1.00 87.25 163 ALA A C 1
ATOM 1168 O O . ALA A 1 163 ? 8.930 3.657 -8.020 1.00 87.25 163 ALA A O 1
ATOM 1169 N N . ALA A 1 164 ? 8.548 4.200 -10.153 1.00 87.88 164 ALA A N 1
ATOM 1170 C CA . ALA A 1 164 ? 9.632 3.396 -10.673 1.00 87.88 164 ALA A CA 1
ATOM 1171 C C . ALA A 1 164 ? 10.201 4.004 -11.948 1.00 87.88 164 ALA A C 1
ATOM 1173 O O . ALA A 1 164 ? 9.532 4.762 -12.647 1.00 87.88 164 ALA A O 1
ATOM 1174 N N . GLN A 1 165 ? 11.449 3.680 -12.244 1.00 88.19 165 GLN A N 1
ATOM 1175 C CA . GLN A 1 165 ? 12.140 4.155 -13.426 1.00 88.19 165 GLN A CA 1
ATOM 1176 C C . GLN A 1 165 ? 13.092 3.075 -13.918 1.00 88.19 165 GLN A C 1
ATOM 1178 O O . GLN A 1 165 ? 13.784 2.429 -13.134 1.00 88.19 165 GLN A O 1
ATOM 1183 N N . ARG A 1 166 ? 13.149 2.885 -15.234 1.00 84.56 166 ARG A N 1
ATOM 1184 C CA . ARG A 1 166 ? 14.170 2.059 -15.881 1.00 84.56 166 ARG A CA 1
ATOM 1185 C C . ARG A 1 166 ? 15.175 2.974 -16.569 1.00 84.56 166 ARG A C 1
ATOM 1187 O O . ARG A 1 166 ? 14.781 3.982 -17.151 1.00 84.56 166 ARG A O 1
ATOM 1194 N N . SER A 1 167 ? 16.459 2.621 -16.528 1.00 81.44 167 SER A N 1
ATOM 1195 C CA . SER A 1 167 ? 17.476 3.338 -17.307 1.00 81.44 167 SER A CA 1
ATOM 1196 C C . SER A 1 167 ? 17.110 3.335 -18.797 1.00 81.44 167 SER A C 1
ATOM 1198 O O . SER A 1 167 ? 16.756 2.286 -19.336 1.00 81.44 167 SER A O 1
ATOM 1200 N N . GLY A 1 168 ? 17.136 4.508 -19.436 1.00 76.06 168 GLY A N 1
ATOM 1201 C CA . GLY A 1 168 ? 16.723 4.686 -20.835 1.00 76.06 168 GLY A CA 1
ATOM 1202 C C . GLY A 1 168 ? 15.222 4.505 -21.111 1.00 76.06 168 GLY A C 1
ATOM 1203 O O . GLY A 1 168 ? 14.825 4.504 -22.271 1.00 76.06 168 GLY A O 1
ATOM 1204 N N . GLY A 1 169 ? 14.386 4.340 -20.078 1.00 74.69 169 GLY A N 1
ATOM 1205 C CA . GLY A 1 169 ? 12.936 4.169 -20.198 1.00 74.69 169 GLY A CA 1
ATOM 1206 C C . GLY A 1 169 ? 12.131 5.249 -19.471 1.00 74.69 169 GLY A C 1
ATOM 1207 O O . GLY A 1 169 ? 12.678 6.099 -18.769 1.00 74.69 169 GLY A O 1
ATOM 1208 N N . ALA A 1 170 ? 10.804 5.198 -19.623 1.00 77.25 170 ALA A N 1
ATOM 1209 C CA . ALA A 1 170 ? 9.893 6.129 -18.963 1.00 77.25 170 ALA A CA 1
ATOM 1210 C C . ALA A 1 170 ? 9.843 5.902 -17.443 1.00 77.25 170 ALA A C 1
ATOM 1212 O O . ALA A 1 170 ? 9.830 4.760 -16.963 1.00 77.25 170 ALA A O 1
ATOM 1213 N N . ALA A 1 171 ? 9.781 7.003 -16.691 1.00 86.12 171 ALA A N 1
ATOM 1214 C CA . ALA A 1 171 ? 9.415 6.976 -15.283 1.00 86.12 171 ALA A CA 1
ATOM 1215 C C . ALA A 1 171 ? 7.902 6.770 -15.141 1.00 86.12 171 ALA A C 1
ATOM 1217 O O . ALA A 1 171 ? 7.103 7.291 -15.918 1.00 86.12 171 ALA A O 1
ATOM 1218 N N . CYS A 1 172 ? 7.521 6.022 -14.119 1.00 87.81 172 CYS A N 1
ATOM 1219 C CA . CYS A 1 172 ? 6.150 5.680 -13.808 1.00 87.81 172 CYS A CA 1
ATOM 1220 C C . CYS A 1 172 ? 5.831 5.982 -12.363 1.00 87.81 172 CYS A C 1
ATOM 1222 O O . CYS A 1 172 ? 6.693 5.882 -11.492 1.00 87.81 172 CYS A O 1
ATOM 1224 N N . ALA A 1 173 ? 4.563 6.279 -12.108 1.00 89.12 173 ALA A N 1
ATOM 1225 C CA . ALA A 1 173 ? 4.087 6.499 -10.764 1.00 89.12 173 ALA A CA 1
ATOM 1226 C C . ALA A 1 173 ? 2.629 6.086 -10.563 1.00 89.12 173 ALA A C 1
ATOM 1228 O O . ALA A 1 173 ? 1.820 6.109 -11.496 1.00 89.12 173 ALA A O 1
ATOM 1229 N N . LEU A 1 174 ? 2.316 5.729 -9.321 1.00 89.06 174 LEU A N 1
ATOM 1230 C CA . LEU A 1 174 ? 0.996 5.347 -8.838 1.00 89.06 174 LEU A CA 1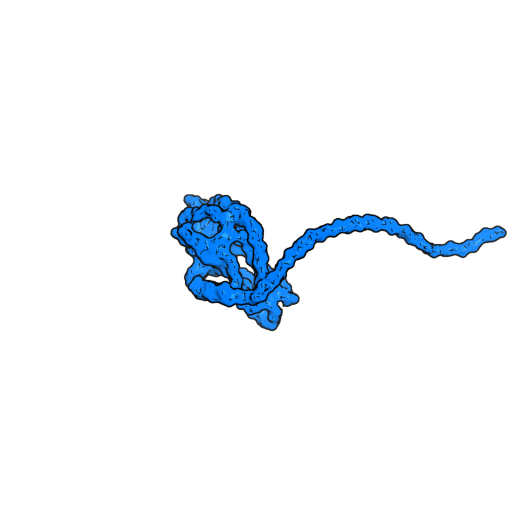
ATOM 1231 C C . LEU A 1 174 ? 0.760 5.911 -7.428 1.00 89.06 174 LEU A C 1
ATOM 1233 O O . LEU A 1 174 ? 1.623 5.819 -6.557 1.00 89.06 174 LEU A O 1
ATOM 1237 N N . SER A 1 175 ? -0.431 6.468 -7.218 1.00 88.38 175 SER A N 1
ATOM 1238 C CA . SER A 1 175 ? -0.906 6.998 -5.933 1.00 88.38 175 SER A CA 1
ATOM 1239 C C . SER A 1 175 ? -2.228 6.305 -5.583 1.00 88.38 175 SER A C 1
ATOM 1241 O O . SER A 1 175 ? -3.300 6.823 -5.901 1.00 88.38 175 SER A O 1
ATOM 1243 N N . PRO A 1 176 ? -2.176 5.074 -5.060 1.00 88.31 176 PRO A N 1
ATOM 1244 C CA . PRO A 1 176 ? -3.346 4.247 -4.788 1.00 88.31 176 PRO A CA 1
ATOM 1245 C C . PRO A 1 176 ? -4.169 4.769 -3.605 1.00 88.31 176 PRO A C 1
ATOM 1247 O O . PRO A 1 176 ? -3.671 5.409 -2.673 1.00 88.31 176 PRO A O 1
ATOM 1250 N N . LEU A 1 177 ? -5.441 4.383 -3.620 1.00 92.12 177 LEU A N 1
ATOM 1251 C CA . LEU A 1 177 ? -6.309 4.405 -2.454 1.00 92.12 177 LEU A CA 1
ATOM 1252 C C . LEU A 1 177 ? -6.383 2.987 -1.887 1.00 92.12 177 LEU A C 1
ATOM 1254 O O . LEU A 1 177 ? -6.870 2.075 -2.552 1.00 92.12 177 LEU A O 1
ATOM 1258 N N . TRP A 1 178 ? -5.930 2.810 -0.654 1.00 93.12 178 TRP A N 1
ATOM 1259 C CA . TRP A 1 178 ? -6.001 1.548 0.070 1.00 93.12 178 TRP A CA 1
ATOM 1260 C C . TRP A 1 178 ? -7.153 1.587 1.075 1.00 93.12 178 TRP A C 1
ATOM 1262 O O . TRP A 1 178 ? -7.210 2.493 1.899 1.00 93.12 178 TRP A O 1
ATOM 1272 N N . GLN A 1 179 ? -8.071 0.622 1.019 1.00 94.56 179 GLN A N 1
ATOM 1273 C CA . GLN A 1 179 ? -9.130 0.448 2.019 1.00 94.56 179 GLN A CA 1
ATOM 1274 C C . GLN A 1 179 ? -8.856 -0.806 2.850 1.00 94.56 179 GLN A C 1
ATOM 1276 O O . GLN A 1 179 ? -8.499 -1.844 2.290 1.00 94.56 179 GLN A O 1
ATOM 1281 N N . PHE A 1 180 ? -9.018 -0.711 4.168 1.00 94.00 180 PHE A N 1
ATOM 1282 C CA . PHE A 1 180 ? -8.761 -1.811 5.095 1.00 94.00 180 PHE A CA 1
ATOM 1283 C C . PHE A 1 180 ? -9.654 -1.737 6.329 1.00 94.00 180 PHE A C 1
ATOM 1285 O O . PHE A 1 180 ? -10.159 -0.677 6.702 1.00 94.00 180 PHE A O 1
ATOM 1292 N N . THR A 1 181 ? -9.814 -2.878 6.987 1.00 94.69 181 THR A N 1
ATOM 1293 C CA . THR A 1 181 ? -10.493 -2.990 8.276 1.00 94.69 181 THR A CA 1
ATOM 1294 C C . THR A 1 181 ? -9.463 -3.134 9.388 1.00 94.69 181 THR A C 1
ATOM 1296 O O . THR A 1 181 ? -8.502 -3.885 9.248 1.00 94.69 181 THR A O 1
ATOM 1299 N N . VAL A 1 182 ? -9.668 -2.431 10.495 1.00 93.62 182 VAL A N 1
ATOM 1300 C CA . VAL A 1 182 ? -8.945 -2.644 11.749 1.00 93.62 182 VAL A CA 1
ATOM 1301 C C . VAL A 1 182 ? -9.858 -3.450 12.671 1.00 93.62 182 VAL A C 1
ATOM 1303 O O . VAL A 1 182 ? -10.984 -3.015 12.929 1.00 93.62 182 VAL A O 1
ATOM 1306 N N . GLU A 1 183 ? -9.396 -4.612 13.130 1.00 92.38 183 GLU A N 1
ATOM 1307 C CA . GLU A 1 183 ? -10.135 -5.533 14.014 1.00 92.38 183 GLU A CA 1
ATOM 1308 C C . GLU A 1 183 ? -9.319 -5.980 15.233 1.00 92.38 183 GLU A C 1
ATOM 1310 O O . GLU A 1 183 ? -8.069 -6.043 15.152 1.00 92.38 183 GLU A O 1
#

Foldseek 3Di:
DDDDDDDDDDDDDDDPPPPPPPPPPPPPQPAPEEQPPVQQVQCVVCVVQKDFFDKDDFPQKIKTKIDGQEAELVPNQPDWIKIWIGGHDDFFFKKKWFAQEFPFKWFDDPNDTDTDDADPQPGPDTHIYTYRGHMDTDGSCRHRNDPHRDDWGKMKTFGPWIWMDTVVGDIDIDGTIDIHTYD

Secondary structure (DSSP, 8-state):
-------------------------------EES--HHHHHHHHHHGGGEEEEEEEE-SSEEEEEEEESEE-TT-TTSSEEEEEEEE-SS-PPEEEE--SS-SEEEEEETTEEEEEP----------EEEESS-EEEEEHHHHH--SSPPPSEEEEEE---EEEEETTS-EEEE-PEEEEEE-

Organism: NCBI:txid2760093

Sequence (183 aa):
MIGREIGWGALAALTVLAGCGSTGTQSVNTPVAGASTTASAAFNAERRGLSHIGLRDCGSYRLDLFAPTRLNTAKQSDGAIYLRAYTYGAGGPVQMRIPASAARLQRQTGGAWQDVPMTASAMASAASVAASGGVVSTPIAQQLAQPTPLPAGQYRLWSGQFAAQRSGGAACALSPLWQFTVE